Protein AF-A0A7V3XNN8-F1 (afdb_monomer)

Radius of gyration: 13.47 Å; Cα contacts (8 Å, |Δi|>4): 99; chains: 1; bounding box: 30×32×32 Å

Solvent-accessible surface area (backbone atoms only — not comparable to full-atom values): 4680 Å² total; per-residue (Å²): 132,87,87,73,70,79,61,47,74,15,50,21,50,78,57,83,91,32,69,86,38,82,69,18,49,32,39,53,51,45,52,49,50,48,57,64,49,47,76,79,53,80,86,69,92,65,92,68,61,95,60,63,52,65,33,64,67,77,103,40,79,73,22,40,38,34,51,56,91,40,44,62,96,70,105

Secondary structure (DSSP, 8-state):
-----S-EEE----SGGGTTSGGGHHHHHHHHHHHHHGGGS---S----TTEEEE--SSS-PEEEEE-SS-GGG-

Foldseek 3Di:
DDDDAQAQEQEFADDPVTCPPPRRVSVVVLVVQQVVQCPPPDDDDDPPDPAKDWHDDPPDDIHIYGYDPHHRVVD

pLDDT: mean 73.78, std 19.06, range [35.72, 95.69]

Nearest PDB structures (foldseek):
  3nea-assembly1_A  TM=7.754E-01  e=4.833E-03  Francisella tularensis subsp. tularensis
  2w2v-assembly1_A  TM=4.457E-01  e=3.026E+00  Homo sapiens
  6eai-assembly1_C  TM=3.375E-01  e=3.465E+00  human respiratory syncytial virus
  7zrv-assembly1_A  TM=4.352E-01  e=6.377E+00  Severe acute respiratory syndrome coronavirus 2
  8vh5-assembly1_C  TM=3.6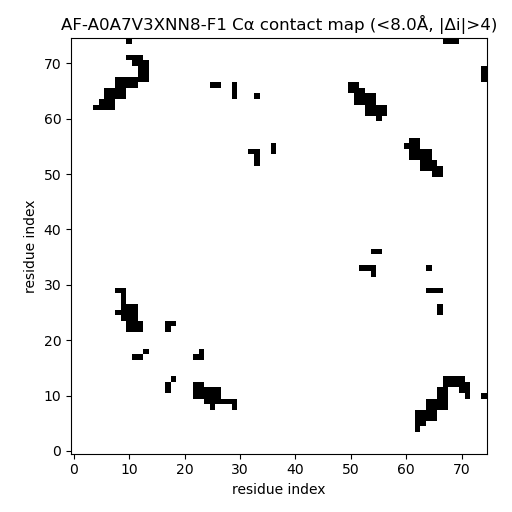56E-01  e=6.377E+00  Homo sapiens

Sequence (75 aa):
MKIKPRLIIGLGNPGKQYEKTYHNVGFLAIDYLVAISLRGAKRGSNPINKKIASVAFGDLAMTPLLKSNVFMNQS

Structure (mmCIF, N/CA/C/O backbone):
data_AF-A0A7V3XNN8-F1
#
_entry.id   AF-A0A7V3XNN8-F1
#
loop_
_atom_site.group_PDB
_atom_site.id
_atom_site.type_symbol
_atom_site.label_atom_id
_atom_site.label_alt_id
_atom_site.label_co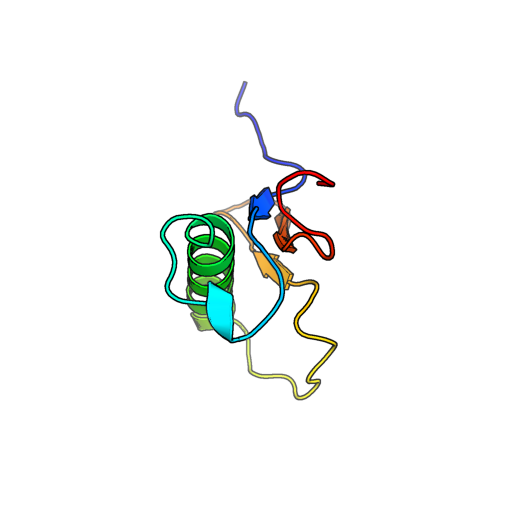mp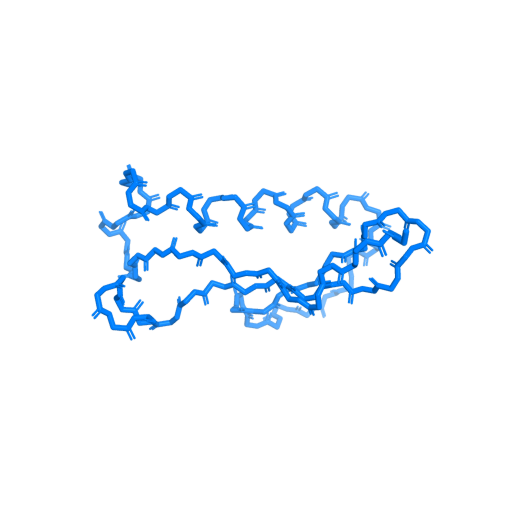_id
_atom_site.label_asym_id
_atom_site.label_entity_id
_atom_site.label_seq_id
_atom_site.pdbx_PDB_ins_code
_atom_site.Cartn_x
_atom_site.Cartn_y
_atom_site.Cartn_z
_atom_site.occupancy
_atom_site.B_iso_or_equiv
_atom_site.auth_seq_id
_atom_site.auth_comp_id
_atom_site.auth_asym_id
_atom_site.auth_atom_id
_atom_site.pdbx_PDB_model_num
ATOM 1 N N . MET A 1 1 ? 20.625 11.539 -18.504 1.00 60.28 1 MET A N 1
ATOM 2 C CA . MET A 1 1 ? 20.830 10.360 -17.628 1.00 60.28 1 MET A CA 1
ATOM 3 C C . MET A 1 1 ? 19.462 9.853 -17.177 1.00 60.28 1 MET A C 1
ATOM 5 O O . MET A 1 1 ? 18.675 10.673 -16.726 1.00 60.28 1 MET A O 1
ATOM 9 N N . LYS A 1 2 ? 19.124 8.564 -17.349 1.00 69.06 2 LYS A N 1
ATOM 10 C CA . LYS A 1 2 ? 17.839 8.013 -16.864 1.00 69.06 2 LYS A CA 1
ATOM 11 C C . LYS A 1 2 ? 17.961 7.692 -15.370 1.00 69.06 2 LYS A C 1
ATOM 13 O O . LYS A 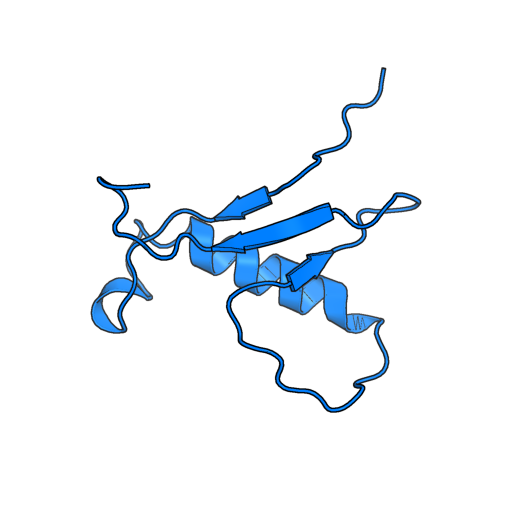1 2 ? 18.824 6.901 -14.998 1.00 69.06 2 LYS A O 1
ATOM 18 N N . ILE A 1 3 ? 17.125 8.304 -14.532 1.00 72.06 3 ILE A N 1
ATOM 19 C CA . ILE A 1 3 ? 17.081 8.012 -13.092 1.00 72.06 3 ILE A CA 1
ATOM 20 C C . ILE A 1 3 ? 16.358 6.681 -12.886 1.00 72.06 3 ILE A C 1
ATOM 22 O O . ILE A 1 3 ? 15.291 6.453 -13.454 1.00 72.06 3 ILE A O 1
ATOM 26 N N . LYS A 1 4 ? 16.957 5.801 -12.080 1.00 76.00 4 LYS A N 1
ATOM 27 C CA . LYS A 1 4 ? 16.405 4.493 -11.718 1.00 76.00 4 LYS A CA 1
ATOM 28 C C . LYS A 1 4 ? 16.112 4.495 -10.215 1.00 76.00 4 LYS A C 1
ATOM 30 O O . LYS A 1 4 ? 17.062 4.630 -9.440 1.00 76.00 4 LYS A O 1
ATOM 35 N N . PRO A 1 5 ? 14.847 4.378 -9.780 1.00 81.81 5 PRO A N 1
ATOM 36 C CA . PRO A 1 5 ? 14.532 4.340 -8.359 1.00 81.81 5 PRO A CA 1
ATOM 37 C C . PRO A 1 5 ? 15.178 3.115 -7.706 1.00 81.81 5 PRO A C 1
ATOM 39 O O . PRO A 1 5 ? 14.982 1.985 -8.155 1.00 81.81 5 PRO A O 1
ATOM 42 N N . ARG A 1 6 ? 15.951 3.334 -6.637 1.00 85.06 6 ARG A N 1
ATOM 43 C CA . ARG A 1 6 ? 16.568 2.245 -5.858 1.00 85.06 6 ARG A CA 1
ATOM 44 C C . ARG A 1 6 ? 15.576 1.568 -4.916 1.00 85.06 6 ARG A C 1
ATOM 46 O O . ARG A 1 6 ? 15.807 0.431 -4.531 1.00 85.06 6 ARG A O 1
ATOM 53 N N . LEU A 1 7 ? 14.514 2.276 -4.535 1.00 84.69 7 LEU A N 1
ATOM 54 C CA . LEU A 1 7 ? 13.470 1.840 -3.615 1.00 84.69 7 LEU A CA 1
ATOM 55 C C . LEU A 1 7 ? 12.228 2.715 -3.821 1.00 84.69 7 LEU A C 1
ATOM 57 O O . LEU A 1 7 ? 12.363 3.917 -4.051 1.00 84.69 7 LEU A O 1
ATOM 61 N N . ILE A 1 8 ? 11.039 2.126 -3.709 1.00 88.00 8 ILE A N 1
ATOM 62 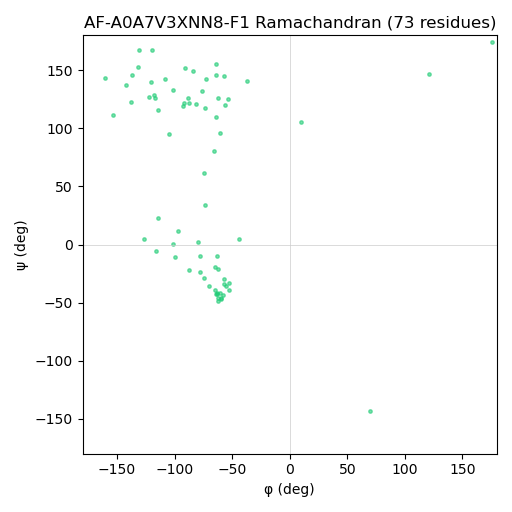C CA . ILE A 1 8 ? 9.771 2.859 -3.642 1.00 88.00 8 ILE A CA 1
ATOM 63 C C . ILE A 1 8 ? 9.070 2.474 -2.341 1.00 88.00 8 ILE A C 1
ATOM 65 O O . ILE A 1 8 ? 8.868 1.291 -2.061 1.00 88.00 8 ILE A O 1
ATOM 69 N N . ILE A 1 9 ? 8.697 3.480 -1.551 1.00 90.25 9 ILE A N 1
ATOM 70 C CA . ILE A 1 9 ? 7.992 3.303 -0.280 1.00 90.25 9 ILE A CA 1
ATOM 71 C C . ILE A 1 9 ? 6.614 3.954 -0.392 1.00 90.25 9 ILE A C 1
ATOM 73 O O . ILE A 1 9 ? 6.504 5.129 -0.733 1.00 90.25 9 ILE A O 1
ATOM 77 N N . GLY A 1 10 ? 5.563 3.195 -0.097 1.00 91.88 10 GLY A N 1
ATOM 78 C CA . GLY A 1 10 ? 4.218 3.715 0.110 1.00 91.88 10 GLY A CA 1
ATOM 79 C C . GLY A 1 10 ? 4.036 4.111 1.566 1.00 91.88 10 GLY A C 1
ATOM 80 O O . GLY A 1 10 ? 4.172 3.267 2.451 1.00 91.88 10 GLY A O 1
ATOM 81 N N . LEU A 1 11 ? 3.712 5.378 1.810 1.00 94.31 11 LEU A N 1
ATOM 82 C CA . LEU A 1 11 ? 3.376 5.871 3.141 1.00 94.31 11 LEU A CA 1
ATOM 83 C C . LEU A 1 11 ? 1.894 5.623 3.465 1.00 94.31 11 LEU A C 1
ATOM 85 O O . LEU A 1 11 ? 1.042 5.586 2.570 1.00 94.31 11 LEU A O 1
ATOM 89 N N . GLY A 1 12 ? 1.606 5.422 4.747 1.00 92.50 12 GLY A N 1
ATOM 90 C CA . GLY A 1 12 ? 0.281 5.097 5.263 1.00 92.50 12 GLY A CA 1
ATOM 91 C C . GLY A 1 12 ? 0.318 4.830 6.764 1.00 92.50 12 GLY A C 1
ATOM 92 O O . GLY A 1 12 ? 1.382 4.779 7.375 1.00 92.50 12 GLY A O 1
ATOM 93 N N . ASN A 1 13 ? -0.856 4.642 7.358 1.00 94.75 13 ASN A N 1
ATOM 94 C CA . ASN A 1 13 ? -0.999 4.194 8.736 1.00 94.75 13 ASN A CA 1
ATOM 95 C C . ASN A 1 13 ? -1.332 2.690 8.780 1.00 94.75 13 ASN A C 1
ATOM 97 O O . ASN A 1 13 ? -2.229 2.237 8.055 1.00 94.75 13 ASN A O 1
ATOM 101 N N . PRO A 1 14 ? -0.657 1.896 9.630 1.00 89.69 14 PRO A N 1
ATOM 102 C CA . PRO A 1 14 ? -0.974 0.486 9.815 1.00 89.69 14 PRO A CA 1
ATOM 103 C C . PRO A 1 14 ? -2.281 0.300 10.599 1.00 89.69 14 PRO A C 1
ATOM 105 O O . PRO A 1 14 ? -2.558 1.009 11.563 1.00 89.69 14 PRO A O 1
ATOM 108 N N . GLY A 1 15 ? -3.071 -0.706 10.214 1.00 88.69 15 GLY A N 1
ATOM 109 C CA . GLY A 1 15 ? -4.311 -1.094 10.896 1.00 88.69 15 GLY A CA 1
ATOM 110 C C . GLY A 1 15 ? -5.548 -1.016 9.997 1.00 88.69 15 GLY A C 1
ATOM 111 O O . GLY A 1 15 ? -5.651 -0.144 9.136 1.00 88.69 15 GLY A O 1
ATOM 112 N N . LYS A 1 16 ? -6.509 -1.927 10.219 1.00 89.62 16 LYS A N 1
ATOM 113 C CA . LYS A 1 16 ? -7.718 -2.081 9.381 1.00 89.62 16 LYS A CA 1
ATOM 114 C C . LYS A 1 16 ? -8.529 -0.791 9.237 1.00 89.62 16 LYS A C 1
ATOM 116 O O . LYS A 1 16 ? -9.057 -0.508 8.169 1.00 89.62 16 LYS A O 1
ATOM 121 N N . GLN A 1 17 ? -8.585 0.011 10.297 1.00 93.25 17 GLN A N 1
ATOM 122 C CA . GLN A 1 17 ? -9.311 1.284 10.324 1.00 93.25 17 GLN A CA 1
ATOM 123 C C . GLN A 1 17 ? -8.784 2.326 9.322 1.00 93.25 17 GLN A C 1
ATOM 125 O O . GLN A 1 17 ? -9.524 3.228 8.944 1.00 93.25 17 GLN A O 1
ATOM 130 N N . TYR A 1 18 ? -7.535 2.198 8.857 1.00 91.56 18 TYR A N 1
ATOM 131 C CA . TYR A 1 18 ? -6.925 3.157 7.933 1.00 91.56 18 TYR A CA 1
ATOM 132 C C . TYR A 1 18 ? -6.945 2.707 6.470 1.00 91.56 18 TYR A C 1
ATOM 134 O O . TYR A 1 18 ? -6.671 3.529 5.596 1.00 91.56 18 TYR A O 1
ATOM 142 N N . GLU A 1 19 ? -7.296 1.446 6.179 1.00 89.94 19 GLU A N 1
ATOM 143 C CA . GLU A 1 19 ? -7.161 0.822 4.848 1.00 89.94 19 GLU A CA 1
ATOM 144 C C . GLU A 1 19 ? -7.810 1.624 3.712 1.00 89.94 19 GLU A C 1
ATOM 146 O O . GLU A 1 19 ? -7.295 1.626 2.597 1.00 89.94 19 GLU A O 1
ATOM 151 N N . LYS A 1 20 ? -8.916 2.321 3.993 1.00 91.06 20 LYS A N 1
ATOM 152 C CA . LYS A 1 20 ? -9.685 3.096 3.006 1.00 91.06 20 LYS A CA 1
ATOM 153 C C . LYS A 1 20 ? -9.665 4.604 3.264 1.00 91.06 20 LYS A C 1
ATOM 155 O O . LYS A 1 20 ? -10.563 5.319 2.830 1.00 91.06 20 LYS A O 1
ATOM 160 N N . THR A 1 21 ? -8.662 5.094 3.985 1.00 93.25 21 THR A N 1
ATOM 161 C CA . THR A 1 21 ? -8.468 6.536 4.196 1.00 93.25 21 THR A CA 1
ATOM 162 C C . THR A 1 21 ? -7.570 7.124 3.109 1.00 93.25 21 THR A C 1
ATOM 164 O O . THR A 1 21 ? -6.683 6.441 2.599 1.00 93.25 21 THR A O 1
ATOM 167 N N . TYR A 1 22 ? -7.739 8.412 2.788 1.00 94.69 22 TYR A N 1
ATOM 168 C CA . TYR A 1 22 ? -6.869 9.106 1.825 1.00 94.69 22 TYR A CA 1
ATOM 169 C C . TYR A 1 22 ? -5.383 9.058 2.218 1.00 94.69 22 TYR A C 1
ATOM 171 O O . TYR A 1 22 ? -4.517 8.987 1.351 1.00 94.69 22 TYR A O 1
ATOM 179 N N . HIS A 1 23 ? -5.088 8.999 3.521 1.00 91.94 23 HIS A N 1
ATOM 180 C CA . HIS A 1 23 ? -3.727 8.861 4.044 1.00 91.94 23 HIS A CA 1
ATOM 181 C C . HIS A 1 23 ? -3.069 7.521 3.678 1.00 91.94 23 HIS A C 1
ATOM 183 O O . HIS A 1 23 ? -1.848 7.431 3.686 1.00 91.94 23 HIS A O 1
ATOM 189 N N . ASN A 1 24 ? -3.838 6.492 3.311 1.00 94.44 24 ASN A N 1
ATOM 190 C CA . ASN A 1 24 ? -3.307 5.185 2.919 1.00 94.44 24 ASN A CA 1
ATOM 191 C C . ASN A 1 24 ? -3.185 5.007 1.397 1.00 94.44 24 ASN A C 1
ATOM 193 O O . ASN A 1 24 ? -2.909 3.898 0.937 1.00 94.44 24 ASN A O 1
ATOM 197 N N . VAL A 1 25 ? -3.325 6.073 0.598 1.00 95.69 25 VAL A N 1
ATOM 198 C CA . VAL A 1 25 ? -3.163 5.989 -0.866 1.00 95.69 25 VAL A CA 1
ATOM 199 C C . VAL A 1 25 ? -1.786 5.450 -1.273 1.00 95.69 25 VAL A C 1
ATOM 201 O O . VAL A 1 25 ? -1.691 4.681 -2.227 1.00 95.69 25 VAL A O 1
ATOM 204 N N . GLY A 1 26 ? -0.729 5.754 -0.508 1.00 92.44 26 GLY A N 1
ATOM 205 C CA . GLY A 1 26 ? 0.607 5.199 -0.732 1.00 92.44 26 GLY A CA 1
ATOM 206 C C . GLY A 1 26 ? 0.646 3.678 -0.559 1.00 92.44 26 GLY A C 1
ATOM 207 O O . GLY A 1 26 ? 1.228 2.978 -1.387 1.00 92.44 26 GLY A O 1
ATOM 208 N N . PHE A 1 27 ? -0.033 3.137 0.458 1.00 91.75 27 PHE A N 1
ATOM 209 C CA . PHE A 1 27 ? -0.178 1.686 0.631 1.00 91.75 27 PHE A CA 1
ATOM 210 C C . PHE A 1 27 ? -0.962 1.052 -0.525 1.00 91.75 27 PHE A C 1
ATOM 212 O O . PHE A 1 27 ? -0.552 0.001 -1.019 1.00 91.75 27 PHE A O 1
ATOM 219 N N . LEU A 1 28 ? -2.048 1.688 -0.975 1.00 90.81 28 LEU A N 1
ATOM 220 C CA . LEU A 1 28 ? -2.862 1.200 -2.095 1.00 90.81 28 LEU A CA 1
ATOM 221 C C . LEU A 1 28 ? -2.078 1.194 -3.415 1.00 90.81 28 LEU A C 1
ATOM 223 O O . LEU A 1 28 ? -2.179 0.243 -4.188 1.00 90.81 28 LEU A O 1
ATOM 227 N N . ALA A 1 29 ? -1.251 2.214 -3.654 1.00 91.56 29 ALA A N 1
ATOM 228 C CA . ALA A 1 29 ? -0.382 2.277 -4.824 1.00 91.56 29 ALA A CA 1
ATOM 229 C C . ALA A 1 29 ? 0.648 1.137 -4.828 1.00 91.56 29 ALA A C 1
ATOM 231 O O . ALA A 1 29 ? 0.846 0.499 -5.860 1.00 91.56 29 ALA A O 1
ATOM 232 N N . ILE A 1 30 ? 1.261 0.831 -3.677 1.00 87.75 30 ILE A N 1
ATOM 233 C CA . ILE A 1 30 ? 2.180 -0.310 -3.553 1.00 87.75 30 ILE A CA 1
ATOM 234 C C . ILE A 1 30 ? 1.455 -1.629 -3.822 1.00 87.75 30 ILE A C 1
ATOM 236 O O . ILE A 1 30 ? 1.962 -2.435 -4.596 1.00 87.75 30 ILE A O 1
ATOM 240 N N . ASP A 1 31 ? 0.264 -1.841 -3.252 1.00 85.38 31 ASP A N 1
ATOM 241 C CA . ASP A 1 31 ? -0.523 -3.053 -3.524 1.00 85.38 31 ASP A CA 1
ATOM 242 C C . ASP A 1 31 ? -0.830 -3.206 -5.014 1.00 85.38 31 ASP A C 1
ATOM 244 O O . ASP A 1 31 ? -0.675 -4.294 -5.570 1.00 85.38 31 ASP A O 1
ATOM 248 N N . TYR A 1 32 ? -1.222 -2.112 -5.671 1.00 86.56 32 TYR A N 1
ATOM 249 C CA . TYR A 1 32 ? -1.487 -2.097 -7.103 1.00 86.56 32 TYR A CA 1
ATOM 250 C C . TYR A 1 32 ? -0.231 -2.429 -7.916 1.00 86.56 32 TYR A C 1
ATOM 252 O O . TYR A 1 32 ? -0.279 -3.309 -8.775 1.00 86.56 32 TYR A O 1
ATOM 260 N N . LEU A 1 33 ? 0.903 -1.787 -7.612 1.00 82.56 33 LEU A N 1
ATOM 261 C CA . LEU A 1 33 ? 2.182 -2.037 -8.281 1.00 82.56 33 LEU A CA 1
ATOM 262 C C . LEU A 1 33 ? 2.615 -3.497 -8.123 1.00 82.56 33 LEU A C 1
ATOM 264 O O . LEU A 1 33 ? 2.956 -4.141 -9.112 1.00 82.56 33 LEU A O 1
ATOM 268 N N . VAL A 1 34 ? 2.533 -4.064 -6.918 1.00 79.69 34 VAL A N 1
ATOM 269 C CA . VAL A 1 34 ? 2.817 -5.489 -6.683 1.00 79.69 34 VAL A CA 1
ATOM 270 C C . VAL A 1 34 ? 1.874 -6.374 -7.497 1.00 79.69 34 VAL A C 1
ATOM 272 O O . VAL A 1 34 ? 2.328 -7.295 -8.177 1.00 79.69 34 VAL A O 1
ATOM 275 N N . ALA A 1 35 ? 0.572 -6.081 -7.480 1.00 78.75 35 ALA A N 1
ATOM 276 C CA . ALA A 1 35 ? -0.429 -6.872 -8.186 1.00 78.75 35 ALA A CA 1
ATOM 277 C C . ALA A 1 35 ? -0.196 -6.908 -9.703 1.00 78.75 35 ALA A C 1
ATOM 279 O O . ALA A 1 35 ? -0.316 -7.974 -10.309 1.00 78.75 35 ALA A O 1
ATOM 280 N N . ILE A 1 36 ? 0.165 -5.781 -10.325 1.00 75.62 36 ILE A N 1
ATOM 281 C CA . ILE A 1 36 ? 0.460 -5.746 -11.766 1.00 75.62 36 ILE A CA 1
ATOM 282 C C . ILE A 1 36 ? 1.819 -6.375 -12.100 1.00 75.62 36 ILE A C 1
ATOM 284 O O . ILE A 1 36 ? 1.958 -6.971 -13.163 1.00 75.62 36 ILE A O 1
ATOM 288 N N . SER A 1 37 ? 2.788 -6.327 -11.181 1.00 70.44 37 SER A N 1
ATOM 289 C CA . SER A 1 37 ? 4.123 -6.922 -11.365 1.00 70.44 37 SER A CA 1
ATOM 290 C C . SER A 1 37 ? 4.092 -8.444 -11.366 1.00 70.44 37 SER A C 1
ATOM 292 O O . SER A 1 37 ? 4.831 -9.099 -12.097 1.00 70.44 37 SER A O 1
ATOM 294 N N . LEU A 1 38 ? 3.212 -9.025 -10.551 1.00 63.94 38 LEU A N 1
ATOM 295 C CA . LEU A 1 38 ? 3.073 -10.472 -10.419 1.00 63.94 38 LEU A CA 1
ATOM 296 C C . LEU A 1 38 ? 2.297 -11.116 -11.575 1.00 63.94 38 LEU A C 1
ATOM 298 O O . LEU A 1 38 ? 2.314 -12.339 -11.692 1.00 63.94 38 LEU A O 1
ATOM 302 N N . ARG A 1 39 ? 1.664 -10.338 -12.467 1.00 56.78 39 ARG A N 1
ATOM 303 C CA . ARG A 1 39 ? 0.916 -10.876 -13.622 1.00 56.78 39 ARG A CA 1
ATOM 304 C C . ARG A 1 39 ? 1.782 -11.651 -14.633 1.00 56.78 39 ARG A C 1
ATOM 306 O O . ARG A 1 39 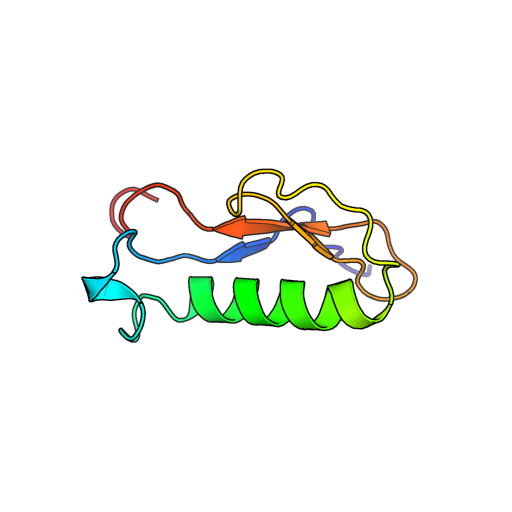? 1.213 -12.322 -15.486 1.00 56.78 39 ARG A O 1
ATOM 313 N N . GLY A 1 40 ? 3.115 -11.617 -14.517 1.00 46.88 40 GLY A N 1
ATOM 314 C CA . GLY A 1 40 ? 4.052 -12.436 -15.307 1.00 46.88 40 GLY A CA 1
ATOM 315 C C . GLY A 1 40 ? 4.890 -13.449 -14.508 1.00 46.88 40 GLY A C 1
ATOM 316 O O . GLY A 1 40 ? 5.617 -14.240 -15.106 1.00 46.88 40 GLY A O 1
ATOM 317 N N . ALA A 1 41 ? 4.809 -13.458 -13.172 1.00 48.12 41 ALA A N 1
ATOM 318 C CA . ALA A 1 41 ? 5.605 -14.348 -12.329 1.00 48.12 41 ALA A CA 1
ATOM 319 C C . ALA A 1 41 ? 4.821 -15.636 -12.035 1.00 48.12 41 ALA A C 1
ATOM 321 O O . ALA A 1 41 ? 3.745 -15.596 -11.434 1.00 48.12 41 ALA A O 1
ATOM 322 N N . LYS A 1 42 ? 5.348 -16.800 -12.449 1.00 37.53 42 LYS A N 1
ATOM 323 C CA . LYS A 1 42 ? 4.771 -18.103 -12.079 1.00 37.53 42 LYS A CA 1
ATOM 324 C C . LYS A 1 42 ? 4.640 -18.162 -10.556 1.00 37.53 42 LYS A C 1
ATOM 326 O O . LYS A 1 42 ? 5.609 -17.933 -9.836 1.00 37.53 42 LYS A O 1
ATOM 331 N N . ARG A 1 43 ? 3.421 -18.436 -10.087 1.00 43.66 43 ARG A N 1
ATOM 332 C CA . ARG A 1 43 ? 3.005 -18.436 -8.680 1.00 43.66 43 ARG A CA 1
ATOM 333 C C . ARG A 1 43 ? 3.730 -19.550 -7.913 1.00 43.66 43 ARG A C 1
ATOM 335 O O . ARG A 1 43 ? 3.184 -20.626 -7.711 1.00 43.66 43 ARG A O 1
ATOM 342 N N . GLY A 1 44 ? 4.976 -19.293 -7.526 1.00 38.78 44 GLY A N 1
ATOM 343 C CA . GLY A 1 44 ? 5.735 -20.106 -6.585 1.00 38.78 44 GLY A CA 1
ATOM 344 C C . GLY A 1 44 ? 5.197 -19.860 -5.183 1.00 38.78 44 GLY A C 1
ATOM 345 O O . GLY A 1 44 ? 5.199 -18.734 -4.689 1.00 38.78 44 GLY A O 1
ATOM 346 N N . SER A 1 45 ? 4.665 -20.909 -4.575 1.00 41.00 45 SER A N 1
ATOM 347 C CA . SER A 1 45 ? 4.109 -20.927 -3.230 1.00 41.00 45 SER A CA 1
ATOM 348 C C . SER A 1 45 ? 5.166 -20.566 -2.189 1.00 41.00 45 SER A C 1
ATOM 350 O O . SER A 1 45 ? 5.904 -21.429 -1.723 1.00 41.00 45 SER A O 1
ATOM 352 N N . ASN A 1 46 ? 5.212 -19.301 -1.783 1.00 35.72 46 ASN A N 1
ATOM 353 C CA . ASN A 1 46 ? 5.627 -18.955 -0.434 1.00 35.72 46 ASN A CA 1
ATOM 354 C C . ASN A 1 46 ? 4.978 -17.616 -0.039 1.00 35.72 46 ASN A C 1
ATOM 356 O O . ASN A 1 46 ? 5.306 -16.592 -0.642 1.00 35.72 46 ASN A O 1
ATOM 360 N N . PRO A 1 47 ? 4.032 -17.581 0.918 1.00 40.12 47 PRO A N 1
ATOM 361 C CA . PRO A 1 47 ? 3.454 -16.345 1.434 1.00 40.12 47 PRO A CA 1
ATOM 362 C C . PRO A 1 47 ? 4.477 -15.664 2.354 1.00 40.12 47 PRO A C 1
ATOM 364 O O . PRO A 1 47 ? 4.258 -15.507 3.552 1.00 40.12 47 PRO A O 1
ATOM 367 N N . ILE A 1 48 ? 5.636 -15.299 1.802 1.00 38.12 48 ILE A N 1
ATOM 368 C CA . ILE A 1 48 ? 6.667 -14.554 2.516 1.00 38.12 48 ILE A CA 1
ATOM 369 C C . ILE A 1 48 ? 6.040 -13.207 2.853 1.00 38.12 48 ILE A C 1
ATOM 371 O O . ILE A 1 48 ? 5.726 -12.430 1.957 1.00 38.12 48 ILE A O 1
ATOM 375 N N . ASN A 1 49 ? 5.770 -13.010 4.146 1.00 36.69 49 ASN A N 1
ATOM 376 C CA . ASN A 1 49 ? 5.423 -11.762 4.817 1.00 36.69 49 ASN A CA 1
ATOM 377 C C . ASN A 1 49 ? 5.141 -10.583 3.869 1.00 36.69 49 ASN A C 1
ATOM 379 O O . ASN A 1 49 ? 6.075 -9.963 3.366 1.00 36.69 49 ASN A O 1
ATOM 383 N N . LYS A 1 50 ? 3.854 -10.226 3.726 1.00 45.25 50 LYS A N 1
ATOM 384 C CA . LYS A 1 50 ? 3.256 -9.088 2.979 1.00 45.25 50 LYS A CA 1
ATOM 385 C C . LYS A 1 50 ? 3.929 -7.698 3.129 1.00 45.25 50 LYS A C 1
ATOM 387 O O . LYS A 1 50 ? 3.384 -6.713 2.641 1.00 45.25 50 LYS A O 1
ATOM 392 N N . LYS A 1 51 ? 5.055 -7.574 3.830 1.00 48.34 51 LYS A N 1
ATOM 393 C CA . LYS A 1 51 ? 5.772 -6.322 4.096 1.00 48.34 51 LYS A CA 1
ATOM 394 C C . LYS A 1 51 ? 6.786 -5.936 3.016 1.00 48.34 51 LYS A C 1
ATOM 396 O O . LYS A 1 51 ? 7.114 -4.757 2.945 1.00 48.34 51 LYS A O 1
ATOM 401 N N . ILE A 1 52 ? 7.272 -6.875 2.196 1.00 51.56 52 ILE A N 1
ATOM 402 C CA . ILE A 1 52 ? 8.302 -6.588 1.185 1.00 51.56 52 ILE A CA 1
ATOM 403 C C . ILE A 1 52 ? 7.965 -7.291 -0.126 1.00 51.56 52 ILE A C 1
ATOM 405 O O . ILE A 1 52 ? 7.825 -8.509 -0.166 1.00 51.56 52 ILE A O 1
ATOM 409 N N . ALA A 1 53 ? 7.8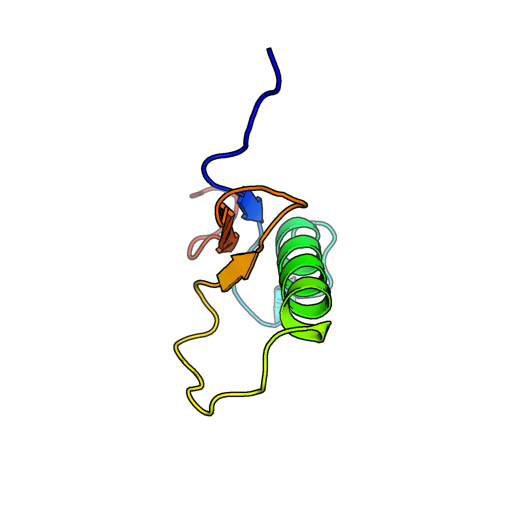53 -6.516 -1.199 1.00 58.06 53 ALA A N 1
ATOM 410 C CA . ALA A 1 53 ? 7.712 -7.011 -2.562 1.00 58.06 53 ALA A CA 1
ATOM 411 C C . ALA A 1 53 ? 8.721 -6.285 -3.460 1.00 58.06 53 ALA A C 1
ATOM 413 O O . ALA A 1 53 ? 9.318 -5.297 -3.051 1.00 58.06 53 ALA A O 1
ATOM 414 N N . SER A 1 54 ? 8.950 -6.750 -4.681 1.00 54.56 54 SER A N 1
ATOM 415 C CA . SER A 1 54 ? 9.792 -6.052 -5.656 1.00 54.56 54 SER A CA 1
ATOM 416 C C . SER A 1 54 ? 9.126 -6.081 -7.025 1.00 54.56 54 SER A C 1
ATOM 418 O O . SER A 1 54 ? 8.433 -7.036 -7.373 1.00 54.56 54 SER A O 1
ATOM 420 N N . VAL A 1 55 ? 9.312 -5.010 -7.791 1.00 59.84 55 VAL A N 1
ATOM 421 C CA . VAL A 1 55 ? 8.787 -4.856 -9.152 1.00 59.84 55 VAL A CA 1
ATOM 422 C C . VAL A 1 55 ? 9.939 -4.638 -10.119 1.00 59.84 55 VAL A C 1
ATOM 424 O O . VAL A 1 55 ? 10.892 -3.916 -9.823 1.00 59.84 55 VAL A O 1
ATOM 427 N N . ALA A 1 56 ? 9.853 -5.261 -11.290 1.00 52.03 56 ALA A N 1
ATOM 428 C CA . ALA A 1 56 ? 10.686 -4.905 -12.427 1.00 52.03 56 ALA A CA 1
ATOM 429 C C . ALA A 1 56 ? 9.982 -3.803 -13.231 1.00 52.03 56 ALA A C 1
ATOM 431 O O . ALA A 1 56 ? 8.825 -3.959 -13.623 1.00 52.03 56 ALA A O 1
ATOM 432 N N . PHE A 1 57 ? 10.669 -2.689 -13.479 1.00 57.31 57 PHE A N 1
ATOM 433 C CA . PHE A 1 57 ? 10.159 -1.602 -14.316 1.00 57.31 57 PHE A CA 1
ATOM 434 C C . PHE A 1 57 ? 10.861 -1.622 -15.680 1.00 57.31 57 PHE A C 1
ATOM 436 O O . PHE A 1 57 ? 11.928 -1.032 -15.818 1.00 57.31 57 PHE A O 1
ATOM 443 N N . GLY A 1 58 ? 10.270 -2.262 -16.697 1.00 56.50 58 GLY A N 1
ATOM 444 C CA . GLY A 1 58 ? 10.853 -2.344 -18.050 1.00 56.50 58 GLY A CA 1
ATOM 445 C C . GLY A 1 58 ? 12.112 -3.227 -18.123 1.00 56.50 58 GLY A C 1
ATOM 446 O O . GLY A 1 58 ? 12.190 -4.230 -17.419 1.00 56.50 58 GLY A O 1
ATOM 447 N N . ASP A 1 59 ? 13.106 -2.846 -18.940 1.00 48.31 59 ASP A N 1
ATOM 448 C CA . ASP A 1 59 ? 14.374 -3.585 -19.180 1.00 48.31 59 ASP A CA 1
ATOM 449 C C . ASP A 1 59 ? 15.382 -3.519 -18.010 1.00 48.31 59 ASP A C 1
ATOM 451 O O . ASP A 1 59 ? 16.595 -3.372 -18.187 1.00 48.31 59 ASP A O 1
ATOM 455 N N . LEU A 1 60 ? 14.897 -3.482 -16.775 1.00 48.75 60 LEU A N 1
ATOM 456 C CA . LEU A 1 60 ? 15.581 -2.769 -15.707 1.00 48.75 60 LEU A CA 1
ATOM 457 C C . LEU A 1 60 ? 15.492 -3.513 -14.375 1.00 48.75 60 LEU A C 1
ATOM 459 O O . LEU A 1 60 ? 14.442 -4.032 -14.005 1.00 48.75 60 LEU A O 1
ATOM 463 N N . ALA A 1 61 ? 16.631 -3.536 -13.675 1.00 57.53 61 ALA A N 1
ATOM 464 C CA . ALA A 1 61 ? 16.850 -4.151 -12.367 1.00 57.53 61 ALA A CA 1
ATOM 465 C C . ALA A 1 61 ? 15.650 -4.018 -11.413 1.00 57.53 61 ALA A C 1
ATOM 467 O O . ALA A 1 61 ? 15.018 -2.965 -11.354 1.00 57.53 61 ALA A O 1
ATOM 468 N N . MET A 1 62 ? 15.374 -5.078 -10.645 1.00 68.50 62 MET A N 1
ATOM 469 C CA . MET A 1 62 ? 14.267 -5.094 -9.686 1.00 68.50 62 MET A CA 1
ATOM 470 C C . MET A 1 62 ? 14.380 -3.933 -8.692 1.00 68.50 62 MET A C 1
ATOM 472 O O . MET A 1 62 ? 15.344 -3.852 -7.929 1.00 68.50 62 MET A O 1
ATOM 476 N N . THR A 1 63 ? 13.367 -3.069 -8.665 1.00 77.38 63 THR A N 1
ATOM 477 C CA . THR A 1 63 ? 13.202 -2.036 -7.643 1.00 77.38 63 THR A CA 1
ATOM 478 C C . THR A 1 63 ? 12.337 -2.609 -6.515 1.00 77.38 63 THR A C 1
ATOM 480 O O . THR A 1 63 ? 11.203 -3.032 -6.761 1.00 77.38 63 THR A O 1
ATOM 483 N N . PRO A 1 64 ? 12.825 -2.642 -5.265 1.00 83.00 64 PRO A N 1
ATOM 484 C CA . PRO A 1 64 ? 12.015 -3.041 -4.122 1.00 83.00 64 PRO A CA 1
ATOM 485 C C . PRO A 1 64 ? 10.846 -2.074 -3.877 1.00 83.00 64 PRO A C 1
ATOM 487 O O . PRO A 1 64 ? 10.962 -0.862 -4.074 1.00 83.00 64 PRO A O 1
ATOM 490 N N . LEU A 1 65 ? 9.733 -2.634 -3.414 1.00 83.44 65 LEU A N 1
ATOM 491 C CA . LEU A 1 65 ? 8.503 -1.972 -2.998 1.00 83.44 65 LEU A CA 1
ATOM 492 C C . LEU A 1 65 ? 8.253 -2.259 -1.516 1.00 83.44 65 LEU A C 1
ATOM 494 O O . LEU A 1 65 ? 8.225 -3.417 -1.091 1.00 83.44 65 LEU A O 1
ATOM 498 N N . LEU A 1 66 ? 8.027 -1.207 -0.735 1.00 87.12 66 LEU A N 1
ATOM 499 C CA . LEU A 1 66 ? 7.778 -1.303 0.703 1.00 87.12 66 LEU A CA 1
ATOM 500 C C . LEU A 1 66 ? 6.564 -0.475 1.115 1.00 87.12 66 LEU A C 1
ATOM 502 O O . LEU A 1 66 ? 6.251 0.540 0.502 1.00 87.12 66 LEU A O 1
ATOM 506 N N . LYS A 1 67 ? 5.915 -0.890 2.202 1.00 89.00 67 LYS A N 1
ATOM 507 C CA . LYS A 1 67 ? 4.982 -0.066 2.980 1.00 89.00 67 LYS A CA 1
ATOM 508 C C . LYS A 1 67 ? 5.646 0.299 4.303 1.00 89.00 67 LYS A C 1
ATOM 510 O O . LYS A 1 67 ? 6.336 -0.552 4.869 1.00 89.00 67 LYS A O 1
ATOM 515 N N . SER A 1 68 ? 5.431 1.512 4.809 1.00 87.44 68 SER A N 1
ATOM 516 C CA . SER A 1 68 ? 5.870 1.855 6.169 1.00 87.44 68 SER A CA 1
ATOM 517 C C . SER A 1 68 ? 5.253 0.892 7.199 1.00 87.44 68 SER A C 1
ATOM 519 O O . SER A 1 68 ? 4.138 0.391 7.042 1.00 87.44 68 SER A O 1
ATOM 521 N N . ASN A 1 69 ? 6.004 0.576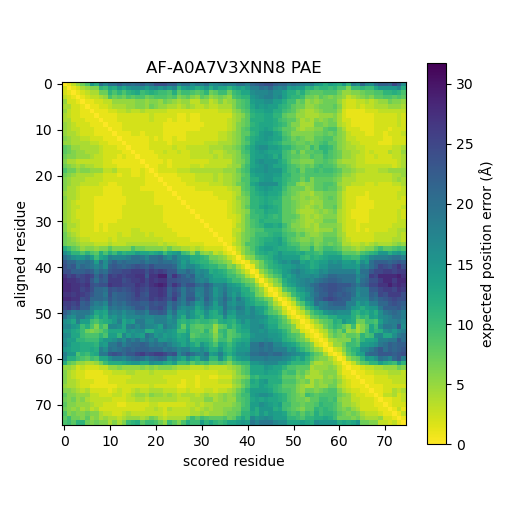 8.253 1.00 84.06 69 ASN A N 1
ATOM 522 C CA . ASN A 1 69 ? 5.553 -0.266 9.371 1.00 84.06 69 ASN A CA 1
ATOM 523 C C . ASN A 1 69 ? 5.165 0.549 10.617 1.00 84.06 69 ASN A C 1
ATOM 525 O O . ASN A 1 69 ? 4.785 -0.040 11.628 1.00 84.06 69 ASN A O 1
ATOM 529 N N . VAL A 1 70 ? 5.277 1.870 10.531 1.00 86.69 70 VAL A N 1
ATOM 530 C CA . VAL A 1 70 ? 4.992 2.863 11.569 1.00 86.69 70 VAL A CA 1
ATOM 531 C C . VAL A 1 70 ? 3.889 3.799 11.084 1.00 86.69 70 VAL A C 1
ATOM 533 O O . VAL A 1 70 ? 3.533 3.790 9.903 1.00 86.69 70 VAL A O 1
ATOM 536 N N . PHE A 1 71 ? 3.325 4.589 11.995 1.00 89.38 71 PHE A N 1
ATOM 537 C CA . PHE A 1 71 ? 2.367 5.625 11.624 1.00 89.38 71 PHE A CA 1
ATOM 538 C C . PHE A 1 71 ? 3.030 6.699 10.751 1.00 89.38 71 PHE A C 1
ATOM 540 O O . PHE A 1 71 ? 4.241 6.912 10.795 1.00 89.38 71 PHE A O 1
ATOM 547 N N . MET A 1 72 ? 2.223 7.391 9.954 1.00 87.88 72 MET A N 1
ATOM 548 C CA . MET A 1 72 ? 2.646 8.417 9.000 1.00 87.88 72 MET A CA 1
ATOM 549 C C . MET A 1 72 ? 3.527 9.496 9.645 1.00 87.88 72 MET A C 1
ATOM 551 O O . MET A 1 72 ? 4.507 9.932 9.058 1.00 87.88 72 MET A O 1
ATOM 555 N N . ASN A 1 73 ? 3.202 9.904 10.873 1.00 90.44 73 ASN A N 1
ATOM 556 C CA . ASN A 1 73 ? 3.941 10.916 11.633 1.00 90.44 73 ASN A CA 1
ATOM 557 C C . ASN A 1 73 ? 5.225 10.388 12.302 1.00 90.44 73 ASN A C 1
ATOM 559 O O . ASN A 1 73 ? 5.872 11.121 13.042 1.00 90.44 73 ASN A O 1
ATOM 563 N N . GLN A 1 74 ? 5.555 9.117 12.086 1.00 82.81 74 GLN A N 1
ATOM 564 C CA . GLN A 1 74 ? 6.727 8.422 12.621 1.00 82.81 74 GLN A CA 1
ATOM 565 C C . GLN A 1 74 ? 7.546 7.748 11.507 1.00 82.81 74 GLN A C 1
ATOM 567 O O . GLN A 1 74 ? 8.467 6.994 11.814 1.00 82.81 74 GLN A O 1
ATOM 572 N N . SER A 1 75 ? 7.155 7.962 10.244 1.00 73.12 75 SER A N 1
ATOM 573 C CA . SER A 1 75 ? 7.770 7.365 9.051 1.00 73.12 75 SER A CA 1
ATOM 574 C C . SER A 1 75 ? 9.033 8.091 8.612 1.00 73.12 75 SER A C 1
ATOM 576 O O . SER A 1 75 ? 9.117 9.319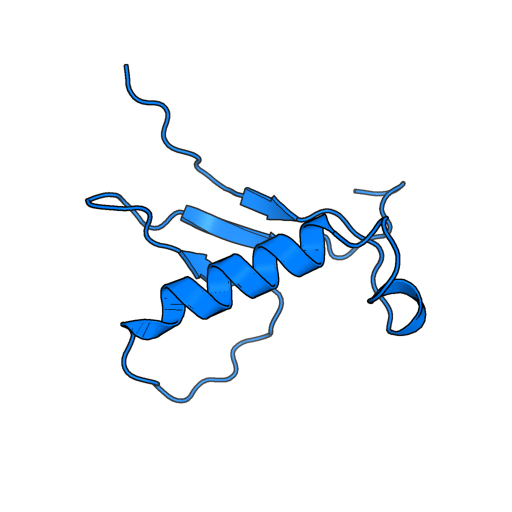 8.832 1.00 73.12 75 SER A O 1
#

Mean predicted aligned error: 8.7 Å